Protein AF-A0A1W1UIV8-F1 (afdb_monomer_lite)

Structure (mmCIF, N/CA/C/O backbone):
data_AF-A0A1W1UIV8-F1
#
_entry.id   AF-A0A1W1UIV8-F1
#
loop_
_atom_site.group_PDB
_atom_site.id
_atom_site.type_symbol
_atom_site.label_atom_id
_atom_site.label_alt_id
_atom_site.label_comp_id
_atom_site.label_asym_id
_atom_site.label_entity_id
_atom_site.label_seq_id
_atom_site.pdbx_PDB_ins_code
_atom_site.Cartn_x
_atom_site.Cartn_y
_atom_site.Cartn_z
_atom_site.occupancy
_atom_site.B_iso_or_equiv
_atom_site.auth_seq_id
_atom_site.auth_comp_id
_atom_site.auth_asym_id
_atom_site.auth_atom_id
_atom_site.pdbx_PDB_model_num
ATOM 1 N N . MET A 1 1 ? -50.395 -14.904 32.398 1.00 48.19 1 MET A N 1
ATOM 2 C CA . MET A 1 1 ? -49.246 -13.993 32.162 1.00 48.19 1 MET A CA 1
ATOM 3 C C . MET A 1 1 ? -47.942 -14.671 31.704 1.00 48.19 1 MET A C 1
ATOM 5 O O . MET A 1 1 ? -47.093 -13.973 31.179 1.00 48.19 1 MET A O 1
ATOM 9 N N . LYS A 1 2 ? -47.758 -16.003 31.807 1.00 49.81 2 LYS A N 1
ATOM 10 C CA . LYS A 1 2 ? -46.493 -16.682 31.416 1.00 49.81 2 LYS A CA 1
ATOM 11 C C . LYS A 1 2 ? -46.283 -16.931 29.904 1.00 49.81 2 LYS A C 1
ATOM 13 O O . LYS A 1 2 ? -45.174 -17.253 29.499 1.00 49.81 2 LYS A O 1
ATOM 18 N N . LYS A 1 3 ? -47.333 -16.841 29.072 1.00 48.19 3 LYS A N 1
ATOM 19 C CA . LYS A 1 3 ? -47.248 -17.124 27.619 1.00 48.19 3 LYS A CA 1
ATOM 20 C C . LYS A 1 3 ? -46.755 -15.925 26.795 1.00 48.19 3 LYS A C 1
ATOM 22 O O . LYS A 1 3 ? -46.035 -16.125 25.827 1.00 48.19 3 LYS A O 1
ATOM 27 N N . ILE A 1 4 ? -47.077 -14.705 27.228 1.00 54.09 4 ILE A N 1
ATOM 28 C CA . ILE A 1 4 ? -46.703 -13.461 26.533 1.00 54.09 4 ILE A CA 1
ATOM 29 C C . ILE A 1 4 ? -45.207 -13.160 26.734 1.00 54.09 4 ILE A C 1
ATOM 31 O O . ILE A 1 4 ? -44.522 -12.785 25.789 1.00 54.09 4 ILE A O 1
ATOM 35 N N . SER A 1 5 ? -44.656 -13.433 27.925 1.00 53.38 5 SER A N 1
ATOM 36 C CA . SER A 1 5 ? -43.226 -13.228 28.203 1.00 53.38 5 SER A CA 1
ATOM 37 C C . SER A 1 5 ? -42.309 -14.136 27.376 1.00 53.38 5 SER A C 1
ATOM 39 O O . SER A 1 5 ? -41.244 -13.699 26.950 1.00 53.38 5 SER A O 1
ATOM 41 N N . LYS A 1 6 ? -42.727 -15.378 27.089 1.00 49.56 6 LYS A N 1
ATOM 42 C CA . LYS A 1 6 ? -41.962 -16.293 26.226 1.00 49.56 6 LYS A CA 1
ATOM 43 C C . LYS A 1 6 ? -41.949 -15.853 24.760 1.00 49.56 6 LYS A C 1
ATOM 45 O O . LYS A 1 6 ? -40.935 -16.037 24.101 1.00 49.56 6 LYS A O 1
ATOM 50 N N . GLN A 1 7 ? -43.032 -15.258 24.254 1.00 52.28 7 GLN A N 1
ATOM 51 C CA . GLN A 1 7 ? -43.089 -14.786 22.865 1.00 52.28 7 GLN A CA 1
ATOM 52 C 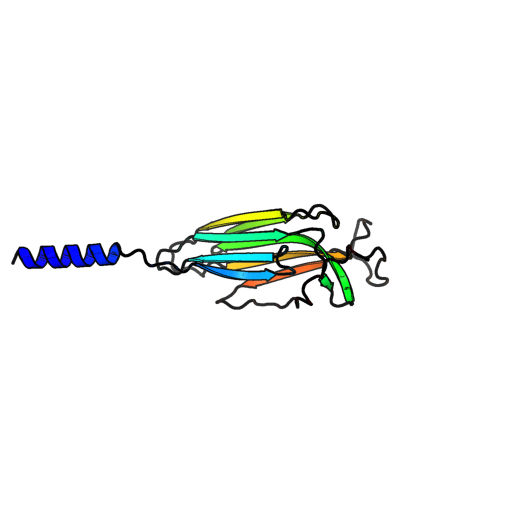C . GLN A 1 7 ? -42.226 -13.541 22.635 1.00 52.28 7 GLN A C 1
ATOM 54 O O . GLN A 1 7 ? -41.529 -13.481 21.628 1.00 52.28 7 GLN A O 1
ATOM 59 N N . ILE A 1 8 ? -42.191 -12.605 23.592 1.00 55.56 8 ILE A N 1
ATOM 60 C CA . ILE A 1 8 ? -41.314 -11.424 23.520 1.00 55.56 8 ILE A CA 1
ATOM 61 C C . ILE A 1 8 ? -39.837 -11.846 23.524 1.00 55.56 8 ILE A C 1
ATOM 63 O O . ILE A 1 8 ? -39.050 -11.342 22.729 1.00 55.56 8 ILE A O 1
ATOM 67 N N . PHE A 1 9 ? -39.466 -12.823 24.358 1.00 53.81 9 PHE A N 1
ATOM 68 C CA . PHE A 1 9 ? -38.084 -13.306 24.437 1.00 53.8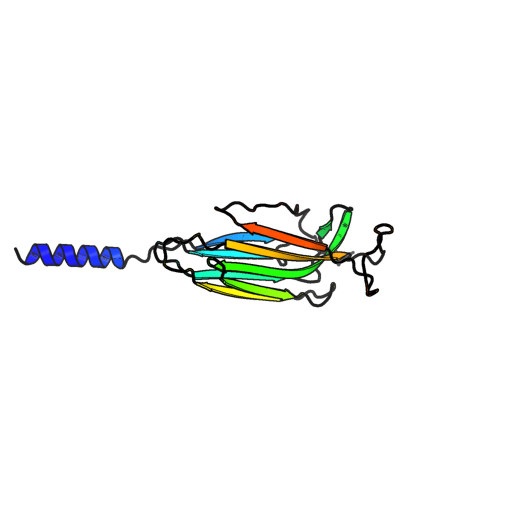1 9 PHE A CA 1
ATOM 69 C C . PHE A 1 9 ? -37.618 -13.989 23.141 1.00 53.81 9 PHE A C 1
ATOM 71 O O . PHE A 1 9 ? -36.485 -13.794 22.712 1.00 53.81 9 PHE A O 1
ATOM 78 N N . VAL A 1 10 ? -38.503 -14.748 22.482 1.00 54.53 10 VAL A N 1
ATOM 79 C CA . VAL A 1 10 ? -38.209 -15.381 21.184 1.00 54.53 10 VAL A CA 1
ATOM 80 C C . VAL A 1 10 ? -38.123 -14.338 20.066 1.00 54.53 10 VAL A C 1
ATOM 82 O O . VAL A 1 10 ? -37.244 -14.446 19.220 1.00 54.53 10 VAL A O 1
ATOM 85 N N . MET A 1 11 ? -38.962 -13.295 20.081 1.00 52.09 11 MET A N 1
ATOM 86 C CA . MET A 1 11 ? -38.896 -12.207 19.094 1.00 52.09 11 MET A CA 1
ATOM 87 C C . MET A 1 11 ? -37.578 -11.428 19.180 1.00 52.09 11 MET A C 1
ATOM 89 O O . MET A 1 11 ? -36.959 -11.188 18.148 1.00 52.09 11 MET A O 1
ATOM 93 N N . VAL A 1 12 ? -37.113 -11.112 20.396 1.00 54.50 12 VAL A N 1
ATOM 94 C CA . VAL A 1 12 ? -35.819 -10.442 20.620 1.00 54.50 12 VAL A CA 1
ATOM 95 C C . VAL A 1 12 ? -34.654 -11.325 20.161 1.00 54.50 12 VAL A C 1
ATOM 97 O O . VAL A 1 12 ? -33.741 -10.836 19.498 1.00 54.50 12 VAL A O 1
ATOM 100 N N . LEU A 1 13 ? -34.699 -12.635 20.434 1.00 49.97 13 LEU A N 1
ATOM 101 C CA . LEU A 1 13 ? -33.659 -13.566 19.980 1.00 49.97 13 LEU A CA 1
ATOM 102 C C . LEU A 1 13 ? -33.604 -13.685 18.450 1.00 49.97 13 LEU A C 1
ATOM 104 O O . LEU A 1 13 ? -32.518 -13.731 17.883 1.00 49.97 13 LEU A O 1
ATOM 108 N N . VAL A 1 14 ? -34.761 -13.705 17.777 1.00 50.19 14 VAL A N 1
ATOM 109 C CA . VAL A 1 14 ? -34.836 -13.799 16.309 1.00 50.19 14 VAL A CA 1
ATOM 110 C C . VAL A 1 14 ? -34.349 -12.509 15.642 1.00 50.19 14 VAL A C 1
ATOM 112 O O . VAL A 1 14 ? -33.695 -12.587 14.607 1.00 50.19 14 VAL A O 1
ATOM 115 N N . THR A 1 15 ? -34.552 -11.336 16.251 1.00 49.84 15 THR A N 1
ATOM 116 C CA . THR A 1 15 ? -33.951 -10.082 15.758 1.00 49.84 15 THR A CA 1
ATOM 117 C C . THR A 1 15 ? -32.436 -10.000 15.958 1.00 49.84 15 THR A C 1
ATOM 119 O O . THR A 1 15 ? -31.774 -9.343 15.166 1.00 49.84 15 THR A O 1
ATOM 122 N N . ILE A 1 16 ? -31.870 -10.686 16.961 1.00 51.75 16 ILE A N 1
ATOM 123 C CA . ILE A 1 16 ? -30.407 -10.787 17.151 1.00 51.75 16 ILE A CA 1
ATOM 124 C C . ILE A 1 16 ? -29.784 -11.785 16.152 1.00 51.75 16 ILE A C 1
ATOM 126 O O . ILE A 1 16 ? -28.600 -11.699 15.844 1.00 51.75 16 ILE A O 1
ATOM 130 N N . LEU A 1 17 ? -30.581 -12.730 15.640 1.00 45.75 17 LEU A N 1
ATOM 131 C CA . LEU A 1 17 ? -30.141 -13.823 14.765 1.00 45.75 17 LEU A CA 1
ATOM 132 C C . LEU A 1 17 ? -30.345 -13.572 13.270 1.00 45.75 17 LEU A C 1
ATOM 134 O O . LEU A 1 17 ? -29.934 -14.415 12.476 1.00 45.75 17 LEU A O 1
ATOM 138 N N . LEU A 1 18 ? -30.957 -12.456 12.864 1.00 45.88 18 LEU A N 1
ATOM 139 C CA . LEU A 1 18 ? -30.868 -12.040 11.469 1.00 45.88 18 LEU A CA 1
ATOM 140 C C . LEU A 1 18 ? -29.407 -11.656 11.231 1.00 45.88 18 LEU A C 1
ATOM 142 O O . LEU A 1 18 ? -28.963 -10.678 11.835 1.00 45.88 18 LEU A O 1
ATOM 146 N N . PRO A 1 19 ? -28.641 -12.392 10.402 1.00 44.00 19 PRO A N 1
ATOM 147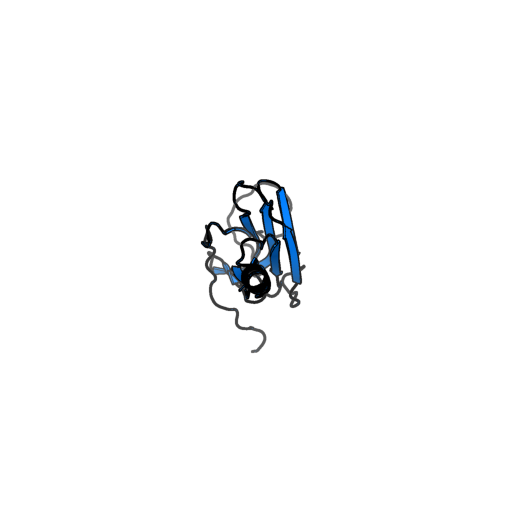 C CA . PRO A 1 19 ? -27.360 -11.883 9.964 1.00 44.00 19 PRO A CA 1
ATOM 148 C C . PRO A 1 19 ? -27.689 -10.579 9.249 1.00 44.00 19 PRO A C 1
ATOM 150 O O . PRO A 1 19 ? -28.298 -10.583 8.178 1.00 44.00 19 PRO A O 1
ATOM 153 N N . THR A 1 20 ? -27.366 -9.449 9.878 1.00 47.69 20 THR A N 1
ATOM 154 C CA . THR A 1 20 ? -27.215 -8.200 9.152 1.00 47.69 20 THR A CA 1
ATOM 155 C C . THR A 1 20 ? -26.273 -8.562 8.023 1.00 47.69 20 THR A C 1
ATOM 157 O O . THR A 1 20 ? -25.136 -8.959 8.281 1.00 47.69 20 THR A O 1
ATOM 160 N N . LEU A 1 21 ? -26.784 -8.575 6.794 1.00 44.03 21 LEU A N 1
ATOM 161 C CA . LEU A 1 21 ? -25.961 -8.687 5.606 1.00 44.03 21 LEU A CA 1
ATOM 162 C C . LEU A 1 21 ? -25.047 -7.464 5.668 1.00 44.03 21 LEU A C 1
ATOM 164 O O . LEU A 1 21 ? -25.441 -6.379 5.251 1.00 44.03 21 LEU A O 1
ATOM 168 N N . SER A 1 22 ? -23.894 -7.607 6.325 1.00 46.50 22 SER A N 1
ATOM 169 C CA . SER A 1 22 ? -22.867 -6.584 6.362 1.00 46.50 22 SER A CA 1
ATOM 170 C C . SER A 1 22 ? -22.371 -6.500 4.936 1.00 46.50 22 SER A C 1
ATOM 172 O O . SER A 1 22 ? -21.608 -7.346 4.473 1.00 46.50 22 SER A O 1
ATOM 174 N N . TYR A 1 23 ? -22.884 -5.513 4.213 1.00 48.00 23 TYR A N 1
ATOM 175 C CA . TYR A 1 23 ? -22.232 -5.045 3.014 1.00 48.00 23 TYR A CA 1
ATOM 176 C C . TYR A 1 23 ? -20.894 -4.491 3.489 1.00 48.00 23 TYR A C 1
ATOM 178 O O . TYR A 1 23 ? -20.831 -3.459 4.147 1.00 48.00 23 TYR A O 1
ATOM 186 N N . ALA A 1 24 ? -19.830 -5.258 3.279 1.00 55.94 24 ALA A N 1
ATOM 187 C CA . ALA A 1 24 ? -18.492 -4.764 3.510 1.00 55.94 24 ALA A CA 1
ATOM 188 C C . ALA A 1 24 ? -18.186 -3.765 2.393 1.00 55.94 24 ALA A C 1
ATOM 190 O O . ALA A 1 24 ? -18.182 -4.118 1.209 1.00 55.94 24 ALA A O 1
ATOM 191 N N . ALA A 1 25 ? -18.018 -2.497 2.754 1.00 66.75 25 ALA A N 1
ATOM 192 C CA . ALA A 1 25 ? -17.703 -1.458 1.793 1.00 66.75 25 ALA A CA 1
ATOM 193 C C . ALA A 1 25 ? -16.206 -1.545 1.469 1.00 66.75 25 ALA A C 1
ATOM 195 O O . ALA A 1 25 ? -15.355 -1.038 2.202 1.00 66.75 25 ALA A O 1
ATOM 196 N N . VAL A 1 26 ? -15.866 -2.215 0.364 1.00 73.94 26 VAL A N 1
ATOM 197 C CA . VAL A 1 26 ? -14.501 -2.181 -0.172 1.00 73.94 26 VAL A CA 1
ATOM 198 C C . VAL A 1 26 ? -14.250 -0.790 -0.744 1.00 73.94 26 VAL A C 1
ATOM 200 O O . VAL A 1 26 ? -14.853 -0.386 -1.736 1.00 73.94 26 VAL A O 1
ATOM 203 N N . THR A 1 27 ? -13.327 -0.062 -0.129 1.00 82.88 27 THR A N 1
ATOM 204 C CA . THR A 1 27 ? -12.889 1.262 -0.566 1.00 82.88 27 THR A CA 1
ATOM 205 C C . THR A 1 27 ? -11.496 1.151 -1.174 1.00 82.88 27 THR A C 1
ATOM 207 O O . THR A 1 27 ? -10.530 0.777 -0.504 1.00 82.88 27 THR A O 1
ATOM 210 N N . THR A 1 28 ? -11.367 1.485 -2.459 1.00 84.25 28 THR A N 1
ATOM 211 C CA . THR A 1 28 ? -10.045 1.630 -3.087 1.00 84.25 28 THR A CA 1
ATOM 212 C C . THR A 1 28 ? -9.440 2.944 -2.614 1.00 84.25 28 THR A C 1
ATOM 214 O O . THR A 1 28 ? -9.980 4.004 -2.908 1.00 84.25 28 THR A O 1
ATOM 217 N N . LEU A 1 29 ? -8.338 2.870 -1.867 1.00 81.38 29 LEU A N 1
ATOM 218 C CA . LEU A 1 29 ? -7.649 4.049 -1.342 1.00 81.38 29 LEU A CA 1
ATOM 219 C C . LEU A 1 29 ? -6.849 4.750 -2.437 1.00 81.38 29 LEU A C 1
ATOM 221 O O . LEU A 1 29 ? -6.770 5.972 -2.480 1.00 81.38 29 LEU A O 1
ATOM 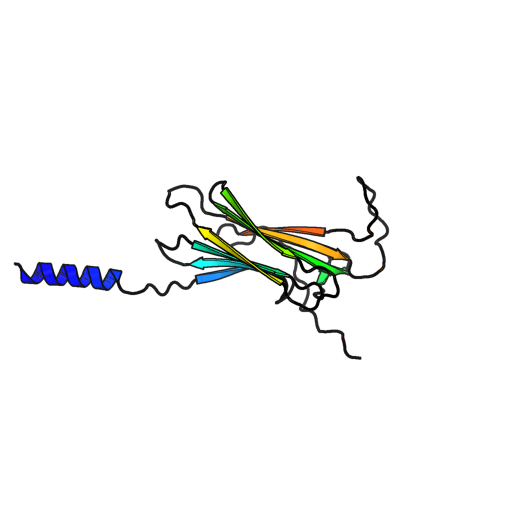225 N N . TRP A 1 30 ? -6.245 3.951 -3.314 1.00 84.69 30 TRP A N 1
ATOM 226 C CA . TRP A 1 30 ? -5.463 4.411 -4.448 1.00 84.69 30 TRP A CA 1
ATOM 227 C C . TRP A 1 30 ? -5.290 3.275 -5.452 1.00 84.69 30 TRP A C 1
ATOM 229 O O . TRP A 1 30 ? -5.209 2.107 -5.076 1.00 84.69 30 TRP A O 1
ATOM 239 N N . SER A 1 31 ? -5.203 3.602 -6.734 1.00 87.62 31 SER A N 1
ATOM 240 C CA . SER A 1 31 ? -4.939 2.639 -7.799 1.00 87.62 31 SER A CA 1
ATOM 241 C C . SER A 1 31 ? -4.129 3.330 -8.880 1.00 87.62 31 SER A C 1
ATOM 243 O O . SER A 1 31 ? -4.466 4.436 -9.267 1.00 87.62 31 SER A O 1
ATOM 245 N N . ALA A 1 32 ? -3.063 2.700 -9.357 1.00 82.62 32 ALA A N 1
ATOM 246 C CA . ALA A 1 32 ? -2.414 3.085 -10.608 1.00 82.62 32 ALA A CA 1
ATOM 247 C C . ALA A 1 32 ? -2.976 2.284 -11.785 1.00 82.62 32 ALA A C 1
ATOM 249 O O . ALA A 1 32 ? -3.142 2.801 -12.885 1.00 82.62 32 ALA A O 1
ATOM 250 N N . THR A 1 33 ? -3.264 1.008 -11.538 1.00 85.06 33 THR A N 1
ATOM 251 C CA . THR A 1 33 ? -3.847 0.055 -12.484 1.00 85.06 33 THR A CA 1
ATOM 252 C C . THR A 1 33 ? -4.768 -0.900 -11.713 1.00 85.06 33 THR A C 1
ATOM 254 O O . THR A 1 33 ? -4.857 -0.858 -10.482 1.00 85.06 33 THR A O 1
ATOM 257 N N . ASN A 1 34 ? -5.417 -1.827 -12.415 1.00 88.12 34 ASN A N 1
ATOM 258 C CA . ASN A 1 34 ? -6.172 -2.913 -11.785 1.00 88.12 34 ASN A CA 1
ATOM 259 C C . ASN A 1 34 ? -5.295 -3.910 -10.995 1.00 88.12 34 ASN A C 1
ATOM 261 O O . ASN A 1 34 ? -5.821 -4.629 -10.151 1.00 88.12 34 ASN A O 1
ATOM 265 N N . THR A 1 35 ? -3.983 -3.968 -11.249 1.00 89.94 35 THR A N 1
ATOM 266 C CA . THR A 1 35 ? -3.031 -4.873 -10.574 1.00 89.94 35 THR A CA 1
ATOM 267 C C . THR A 1 35 ? -2.093 -4.166 -9.598 1.00 89.94 35 THR A C 1
ATOM 269 O O . THR A 1 35 ? -1.473 -4.818 -8.756 1.00 89.94 35 THR A O 1
ATOM 272 N N . THR A 1 36 ? -2.019 -2.838 -9.653 1.00 90.12 36 THR A N 1
ATOM 273 C CA . THR A 1 36 ? -1.258 -2.004 -8.722 1.00 90.12 36 THR A CA 1
ATOM 274 C C . THR A 1 36 ? -2.200 -1.034 -8.027 1.00 90.12 36 THR A C 1
ATOM 276 O O . THR A 1 36 ? -2.609 -0.021 -8.596 1.00 90.12 36 THR A O 1
ATOM 279 N N . TYR A 1 37 ? -2.563 -1.364 -6.790 1.00 90.81 37 TYR A N 1
ATOM 280 C CA . TYR A 1 37 ? -3.559 -0.641 -6.009 1.00 90.81 37 TYR A CA 1
ATOM 281 C C . TYR A 1 37 ? -3.390 -0.889 -4.511 1.00 90.81 37 TYR A C 1
ATOM 283 O O . TYR A 1 37 ? -2.697 -1.812 -4.076 1.00 90.81 37 TYR A O 1
ATOM 291 N N . VAL A 1 38 ? -4.062 -0.060 -3.723 1.00 89.06 38 VAL A N 1
ATOM 292 C CA . VAL A 1 38 ? -4.229 -0.224 -2.285 1.00 89.06 38 VAL A CA 1
ATOM 293 C C . VAL A 1 38 ? -5.709 -0.079 -1.953 1.00 89.06 38 VAL A C 1
ATOM 295 O O . VAL A 1 38 ? -6.346 0.898 -2.349 1.00 89.06 38 VAL A O 1
ATOM 298 N N . SER A 1 39 ? -6.267 -1.042 -1.225 1.00 91.56 39 SER A N 1
ATOM 299 C CA . SER A 1 39 ? -7.672 -1.023 -0.816 1.00 91.56 39 SER A CA 1
ATOM 300 C C . SER A 1 39 ? -7.845 -1.379 0.653 1.00 91.56 39 SER A C 1
ATOM 302 O O . SER A 1 39 ? -7.040 -2.094 1.249 1.00 91.56 39 SER A O 1
ATOM 304 N N . SER A 1 40 ? -8.932 -0.873 1.216 1.00 89.25 40 SER A N 1
ATOM 305 C CA . SER A 1 40 ? -9.369 -1.085 2.586 1.00 89.25 40 SER A CA 1
ATOM 306 C C . SER A 1 40 ? -10.807 -1.579 2.552 1.00 89.25 40 SER A C 1
ATOM 308 O O . SER A 1 40 ? -11.629 -1.039 1.821 1.00 89.25 40 SER A O 1
ATOM 310 N N . GLU A 1 41 ? -11.122 -2.580 3.353 1.00 88.00 41 GLU A N 1
ATOM 311 C CA . GLU A 1 41 ? -12.468 -3.095 3.543 1.00 88.00 41 GLU A CA 1
ATOM 312 C C . GLU A 1 41 ? -12.789 -3.067 5.032 1.00 88.00 41 GLU A C 1
ATOM 314 O O . GLU A 1 41 ? -12.001 -3.510 5.875 1.00 88.00 41 GLU A O 1
ATOM 319 N N . HIS A 1 42 ? -13.962 -2.533 5.343 1.00 84.19 42 HIS A N 1
ATOM 320 C CA . HIS A 1 42 ? -14.520 -2.520 6.682 1.00 84.19 42 HIS A CA 1
ATOM 321 C C . HIS A 1 42 ? -16.009 -2.851 6.588 1.00 84.19 42 HIS A C 1
ATOM 323 O O . HIS A 1 42 ? -16.688 -2.460 5.636 1.00 84.19 42 HIS A O 1
ATOM 329 N N . GLY A 1 43 ? -16.488 -3.662 7.529 1.00 72.12 43 GLY A N 1
ATOM 330 C CA . GLY A 1 43 ? -17.883 -4.076 7.565 1.00 72.12 43 GLY A CA 1
ATOM 331 C C . GLY A 1 43 ? -18.784 -2.969 8.100 1.00 72.12 43 GLY A C 1
ATOM 332 O O . GLY A 1 43 ? -18.447 -2.312 9.080 1.00 72.12 43 GLY A O 1
ATOM 333 N N . ASP A 1 44 ? -19.981 -2.837 7.532 1.00 61.06 44 ASP A N 1
ATOM 334 C CA . ASP A 1 44 ? -21.019 -2.007 8.131 1.00 61.06 44 ASP A CA 1
ATOM 335 C C . ASP A 1 44 ? -21.711 -2.792 9.257 1.00 61.06 44 ASP A C 1
ATOM 337 O O . ASP A 1 44 ? -22.403 -3.792 9.027 1.00 61.06 44 ASP A O 1
ATOM 341 N N . GLY A 1 45 ? -21.487 -2.375 10.506 1.00 62.00 45 GLY A N 1
ATOM 342 C CA . GLY A 1 45 ? -22.127 -2.972 11.677 1.00 62.00 45 GLY A CA 1
ATOM 343 C C . GLY A 1 45 ? -21.589 -2.443 13.004 1.00 62.00 45 GLY A C 1
ATOM 344 O O . GLY A 1 45 ? -20.411 -2.130 13.131 1.00 62.00 45 GLY A O 1
ATOM 345 N N . TYR A 1 46 ? -22.445 -2.401 14.031 1.00 61.03 46 TYR A N 1
ATOM 346 C CA . TYR A 1 46 ? -22.054 -1.969 15.384 1.00 61.03 46 TYR A CA 1
ATOM 347 C C . TYR A 1 46 ? -20.919 -2.823 15.984 1.00 61.03 46 TYR A C 1
ATOM 349 O O . TYR A 1 46 ? -20.157 -2.348 16.817 1.00 61.03 46 TYR A O 1
ATOM 357 N N . PHE A 1 47 ? -20.800 -4.077 15.538 1.00 69.31 47 PHE A N 1
ATOM 358 C CA . PHE A 1 47 ? -19.775 -5.028 15.972 1.00 69.31 47 PHE A CA 1
ATOM 359 C C . PHE A 1 47 ? -18.684 -5.277 14.922 1.00 69.31 47 PHE A C 1
ATOM 361 O O . PHE A 1 47 ? -17.875 -6.187 15.090 1.00 69.31 47 PHE A O 1
ATOM 368 N N . ALA A 1 48 ? -18.670 -4.516 13.824 1.00 75.31 48 ALA A N 1
ATOM 369 C CA . ALA A 1 48 ? -17.633 -4.631 12.811 1.00 75.31 48 ALA A CA 1
ATOM 370 C C . ALA A 1 48 ? -16.361 -3.939 13.315 1.00 75.31 48 ALA A C 1
ATOM 372 O O . ALA A 1 48 ? -16.140 -2.752 13.101 1.00 75.31 48 ALA A O 1
ATOM 373 N N . ASP A 1 49 ? -15.529 -4.689 14.028 1.00 86.75 49 ASP A N 1
ATOM 374 C CA . ASP A 1 49 ? -14.271 -4.200 14.594 1.00 86.75 49 ASP A CA 1
ATOM 375 C C . ASP A 1 49 ? -13.056 -4.553 13.738 1.00 86.75 49 ASP A C 1
ATOM 377 O O . ASP A 1 49 ? -11.938 -4.199 14.082 1.00 86.75 49 ASP A O 1
ATOM 381 N N . THR A 1 50 ? -13.242 -5.287 12.646 1.00 89.62 50 THR A N 1
ATOM 382 C CA . THR A 1 50 ? -12.136 -5.838 11.871 1.00 89.62 50 THR A CA 1
ATOM 383 C C . THR A 1 50 ? -12.022 -5.124 10.530 1.00 89.62 50 THR A C 1
ATOM 385 O O . THR A 1 50 ? -12.982 -5.051 9.765 1.00 89.62 50 THR A O 1
ATOM 388 N N . TYR A 1 51 ? -10.822 -4.624 10.250 1.00 89.88 51 TYR A N 1
ATOM 389 C CA . TYR A 1 51 ? -10.426 -4.006 8.993 1.00 89.88 51 TYR A CA 1
ATOM 390 C C . TYR A 1 51 ? -9.550 -4.971 8.198 1.00 89.88 51 TYR A C 1
ATOM 392 O O . TYR A 1 51 ? -8.633 -5.596 8.745 1.00 89.88 51 TYR A O 1
ATOM 400 N N . TYR A 1 52 ? -9.797 -5.047 6.895 1.00 92.75 52 TYR A N 1
ATOM 401 C CA . TYR A 1 52 ? -9.015 -5.837 5.952 1.00 92.75 52 TYR A CA 1
ATOM 402 C C . TYR A 1 52 ? -8.340 -4.900 4.962 1.00 92.75 52 TYR A C 1
ATOM 404 O O . TYR A 1 52 ? -8.977 -4.073 4.322 1.00 92.75 52 TYR A O 1
ATOM 412 N N . GLY A 1 53 ? -7.020 -4.972 4.867 1.00 93.62 53 GLY A N 1
ATOM 413 C CA . GLY A 1 53 ? -6.233 -4.160 3.948 1.00 93.62 53 GLY A CA 1
ATOM 414 C C . GLY A 1 53 ? -5.566 -5.010 2.885 1.00 93.62 53 GLY A C 1
ATOM 415 O O . GLY A 1 53 ? -5.099 -6.109 3.183 1.00 93.62 53 GLY A O 1
ATOM 416 N N . VAL A 1 54 ? -5.470 -4.471 1.672 1.00 96.31 54 VAL A N 1
ATOM 417 C CA . VAL A 1 54 ? -4.753 -5.080 0.550 1.00 96.31 54 VAL A CA 1
ATOM 418 C C . VAL A 1 54 ? -3.776 -4.066 -0.025 1.00 96.31 54 VAL A C 1
ATOM 420 O O . VAL A 1 54 ? -4.169 -2.969 -0.413 1.00 96.31 54 VAL A O 1
ATOM 423 N N . ALA A 1 55 ? -2.508 -4.455 -0.116 1.00 96.62 55 ALA A N 1
ATOM 424 C CA . ALA A 1 55 ? -1.499 -3.789 -0.925 1.00 96.62 55 ALA A CA 1
ATOM 425 C C . ALA A 1 55 ? -1.154 -4.695 -2.110 1.00 96.62 55 ALA A C 1
ATOM 427 O O . ALA A 1 55 ? -0.779 -5.856 -1.924 1.00 96.62 55 ALA A O 1
ATOM 428 N N . SER A 1 56 ? -1.297 -4.177 -3.325 1.00 96.88 56 SER A N 1
ATOM 429 C CA . SER A 1 56 ? -1.018 -4.899 -4.562 1.00 96.88 56 SER A CA 1
ATOM 430 C C . SER A 1 56 ? -0.079 -4.105 -5.453 1.00 96.88 56 SER A C 1
ATOM 432 O O . SER A 1 56 ? -0.245 -2.894 -5.613 1.00 96.88 56 SER A O 1
ATOM 434 N N . VAL A 1 57 ? 0.893 -4.779 -6.059 1.00 95.00 57 VAL A N 1
ATOM 435 C CA . VAL A 1 57 ? 1.804 -4.172 -7.031 1.00 95.00 57 VAL A CA 1
ATOM 436 C C . VAL A 1 57 ? 2.206 -5.183 -8.099 1.00 95.00 57 VAL A C 1
ATOM 438 O O . VAL A 1 57 ? 2.440 -6.356 -7.802 1.00 95.00 57 VAL A O 1
ATOM 441 N N . ARG A 1 58 ? 2.331 -4.728 -9.344 1.00 91.12 58 ARG A N 1
ATOM 442 C CA . ARG A 1 58 ? 2.920 -5.492 -10.447 1.00 91.12 58 ARG A CA 1
ATOM 443 C C . ARG A 1 58 ? 3.987 -4.639 -11.123 1.00 91.12 58 ARG A C 1
ATOM 445 O O . ARG A 1 58 ? 3.717 -3.523 -11.549 1.00 91.12 58 ARG A O 1
ATOM 452 N N . GLY A 1 59 ? 5.205 -5.164 -11.222 1.00 84.69 59 GLY A N 1
ATOM 453 C CA . GLY A 1 59 ? 6.367 -4.405 -11.697 1.00 84.69 59 GLY A CA 1
ATOM 454 C C . GLY A 1 59 ? 6.263 -3.971 -13.153 1.00 84.69 59 GLY A C 1
ATOM 455 O O . GLY A 1 59 ? 6.666 -2.863 -13.491 1.00 84.69 59 GLY A O 1
ATOM 456 N N . ALA A 1 60 ? 5.662 -4.813 -13.993 1.00 85.44 60 ALA A N 1
ATOM 457 C CA . ALA A 1 60 ? 5.403 -4.546 -15.405 1.00 85.44 60 ALA A CA 1
ATOM 458 C C . ALA A 1 60 ? 4.338 -3.463 -15.656 1.00 85.44 60 ALA A C 1
ATOM 460 O O . ALA A 1 60 ? 4.193 -3.025 -16.796 1.00 85.44 60 ALA A O 1
ATOM 461 N N . ASP A 1 61 ? 3.622 -2.999 -14.625 1.00 86.31 61 ASP A N 1
ATOM 462 C CA . ASP A 1 61 ? 2.663 -1.910 -14.792 1.00 86.31 61 ASP A CA 1
ATOM 463 C C . ASP A 1 61 ? 3.365 -0.614 -15.187 1.00 86.31 61 ASP A C 1
ATOM 465 O O . ASP A 1 61 ? 4.461 -0.294 -14.710 1.00 86.31 61 ASP A O 1
ATOM 469 N N . ARG A 1 62 ? 2.714 0.128 -16.082 1.00 85.19 62 ARG A N 1
ATOM 470 C CA . ARG A 1 62 ? 3.179 1.414 -16.587 1.00 85.19 62 ARG A CA 1
ATOM 471 C C . ARG A 1 62 ? 2.089 2.448 -16.429 1.00 85.19 62 ARG A C 1
ATOM 473 O O . ARG A 1 62 ? 0.946 2.212 -16.809 1.00 85.19 62 ARG A O 1
ATOM 480 N N . THR A 1 63 ? 2.478 3.593 -15.897 1.00 84.50 63 THR A N 1
ATOM 481 C CA . THR A 1 63 ? 1.680 4.818 -15.894 1.00 84.50 63 THR A CA 1
ATOM 482 C C . THR A 1 63 ? 2.579 5.981 -16.290 1.00 84.50 63 THR A C 1
ATOM 484 O O . THR A 1 63 ? 3.803 5.840 -16.370 1.00 84.50 63 THR A O 1
ATOM 487 N N . VAL A 1 64 ? 1.974 7.129 -16.572 1.00 79.81 64 VAL A N 1
ATOM 488 C CA . VAL A 1 64 ? 2.695 8.342 -16.954 1.00 79.81 64 VAL A CA 1
ATOM 489 C C . VAL A 1 64 ? 2.712 9.304 -15.768 1.00 79.81 64 VAL A C 1
ATOM 491 O O . VAL A 1 64 ? 1.665 9.582 -15.181 1.00 79.81 64 VAL A O 1
ATOM 494 N N . ASN A 1 65 ? 3.894 9.794 -15.386 1.00 75.56 65 ASN A N 1
ATOM 495 C CA . ASN A 1 65 ? 4.021 10.796 -14.324 1.00 75.56 65 ASN A CA 1
ATOM 496 C C . ASN A 1 65 ? 3.697 12.221 -14.829 1.00 75.56 65 ASN A C 1
ATOM 498 O O . ASN A 1 65 ? 3.458 12.443 -16.014 1.00 75.56 65 ASN A O 1
ATOM 502 N N . TYR A 1 66 ? 3.734 13.215 -13.933 1.00 70.38 66 TYR A N 1
ATOM 503 C CA . TYR A 1 66 ? 3.475 14.624 -14.273 1.00 70.38 66 TYR A CA 1
ATOM 504 C C . TYR A 1 66 ? 4.437 15.214 -15.321 1.00 70.38 66 TYR A C 1
ATOM 506 O O . TYR A 1 66 ? 4.068 16.157 -16.015 1.00 70.38 66 TYR A O 1
ATOM 514 N N . ASP A 1 67 ? 5.629 14.633 -15.476 1.00 71.12 67 ASP A N 1
ATOM 515 C CA . ASP A 1 67 ? 6.639 15.033 -16.464 1.00 71.12 67 ASP A CA 1
ATOM 516 C C . ASP A 1 67 ? 6.508 14.265 -17.793 1.00 71.12 67 ASP A C 1
ATOM 518 O O . ASP A 1 67 ? 7.424 14.271 -18.619 1.00 71.12 67 ASP A O 1
ATOM 522 N N . ASN A 1 68 ? 5.385 13.573 -18.004 1.00 74.94 68 ASN A N 1
ATOM 523 C CA . ASN A 1 68 ? 5.110 12.757 -19.184 1.00 74.94 68 ASN A CA 1
ATOM 524 C C . ASN A 1 68 ? 6.130 11.617 -19.408 1.00 74.94 68 ASN A C 1
ATOM 526 O O . ASN A 1 68 ? 6.461 11.269 -20.543 1.00 74.94 68 ASN A O 1
ATOM 530 N N . ARG A 1 69 ? 6.660 11.051 -18.317 1.00 77.31 69 ARG A N 1
ATOM 531 C CA . ARG A 1 69 ? 7.612 9.930 -18.310 1.00 77.31 69 ARG A CA 1
ATOM 532 C C . ARG A 1 69 ? 6.919 8.645 -17.894 1.00 77.31 69 ARG A C 1
ATOM 534 O O . ARG A 1 69 ? 6.094 8.667 -16.977 1.00 77.31 69 ARG A O 1
ATOM 541 N N . ASN A 1 70 ? 7.308 7.521 -18.496 1.00 81.38 70 ASN A N 1
ATOM 542 C CA . ASN A 1 70 ? 6.808 6.232 -18.034 1.00 81.38 70 ASN A CA 1
ATOM 543 C C . ASN A 1 70 ? 7.416 5.923 -16.673 1.00 81.38 70 ASN A C 1
ATOM 545 O O . ASN A 1 70 ? 8.637 5.979 -16.496 1.00 81.38 70 ASN A O 1
ATOM 549 N N . ILE A 1 71 ? 6.564 5.543 -15.733 1.00 84.50 71 ILE A N 1
ATOM 550 C CA . ILE A 1 71 ? 6.963 5.058 -14.420 1.00 84.50 71 ILE A CA 1
ATOM 551 C C . ILE A 1 71 ? 6.479 3.629 -14.207 1.00 84.50 71 ILE A C 1
ATOM 553 O O . ILE A 1 71 ? 5.544 3.156 -14.852 1.00 84.50 71 ILE A O 1
ATOM 557 N N . TRP A 1 72 ? 7.145 2.943 -13.290 1.00 85.56 72 TRP A N 1
ATOM 558 C CA . TRP A 1 72 ? 6.765 1.634 -12.778 1.00 85.56 72 TRP A CA 1
ATOM 559 C C . TRP A 1 72 ? 6.750 1.676 -11.254 1.00 85.56 72 TRP A C 1
ATOM 561 O O . TRP A 1 72 ? 7.404 2.528 -10.649 1.00 85.56 72 TRP A O 1
ATOM 571 N N . TYR A 1 73 ? 6.020 0.760 -10.624 1.00 88.69 73 TYR A N 1
ATOM 572 C CA . TYR A 1 73 ? 5.854 0.749 -9.172 1.00 88.69 73 TYR A CA 1
ATOM 573 C C . TYR A 1 73 ? 6.734 -0.314 -8.526 1.00 88.69 73 TYR A C 1
ATOM 575 O O . TYR A 1 73 ? 6.684 -1.493 -8.882 1.00 88.69 73 TYR A O 1
ATOM 583 N N . ARG A 1 74 ? 7.533 0.117 -7.550 1.00 89.69 74 ARG A N 1
ATOM 584 C CA . ARG A 1 74 ? 8.449 -0.734 -6.779 1.00 89.69 74 ARG A CA 1
ATOM 585 C C . ARG A 1 74 ? 7.721 -1.429 -5.641 1.00 89.69 74 ARG A C 1
ATOM 587 O O . ARG A 1 74 ? 7.920 -2.617 -5.394 1.00 89.69 74 ARG A O 1
ATOM 594 N N . TRP A 1 75 ? 6.875 -0.679 -4.943 1.00 94.25 75 TRP A N 1
ATOM 595 C CA . TRP A 1 75 ? 6.067 -1.208 -3.860 1.00 94.25 75 TRP A CA 1
ATOM 596 C C . TRP A 1 75 ? 4.811 -0.378 -3.619 1.00 94.25 75 TRP A C 1
ATOM 598 O O . TRP A 1 75 ? 4.761 0.814 -3.925 1.00 94.25 75 TRP A O 1
ATOM 608 N N . THR A 1 76 ? 3.813 -1.023 -3.026 1.00 94.19 76 THR A N 1
ATOM 609 C CA . THR A 1 76 ? 2.624 -0.391 -2.447 1.00 94.19 76 THR A CA 1
ATOM 610 C C . THR A 1 76 ? 2.473 -0.847 -1.003 1.00 94.19 76 THR A C 1
ATOM 612 O O . THR A 1 76 ? 2.884 -1.950 -0.639 1.00 94.19 76 THR A O 1
ATOM 615 N N . GLU A 1 77 ? 1.923 0.012 -0.156 1.00 91.69 77 GLU A N 1
ATOM 616 C CA . GLU A 1 77 ? 1.774 -0.228 1.274 1.00 91.69 77 GLU A CA 1
ATOM 617 C C . GLU A 1 77 ? 0.429 0.288 1.763 1.00 91.69 77 GLU A C 1
ATOM 619 O O . GLU A 1 77 ? 0.005 1.386 1.406 1.00 91.69 77 GLU A O 1
ATOM 624 N N . ILE A 1 78 ? -0.194 -0.494 2.639 1.00 92.38 78 ILE A N 1
ATOM 625 C CA . ILE A 1 78 ? -1.309 -0.052 3.468 1.00 92.38 78 ILE A CA 1
ATOM 626 C C . ILE A 1 78 ? -0.868 -0.024 4.923 1.00 92.38 78 ILE A C 1
ATOM 628 O O . ILE A 1 78 ? -0.180 -0.932 5.394 1.00 92.38 78 ILE A O 1
ATOM 632 N N . THR A 1 79 ? -1.275 1.022 5.632 1.00 89.56 79 THR A N 1
ATOM 633 C CA . THR A 1 79 ? -1.070 1.168 7.071 1.00 89.56 79 THR A CA 1
ATOM 634 C C . THR A 1 79 ? -2.396 1.498 7.730 1.00 89.56 79 THR A C 1
ATOM 636 O O . THR A 1 79 ? -3.066 2.445 7.329 1.00 89.56 79 THR A O 1
ATOM 639 N N . TYR A 1 80 ? -2.746 0.757 8.772 1.00 89.56 80 TYR A N 1
ATOM 640 C CA . TYR A 1 80 ? -3.811 1.140 9.688 1.00 89.56 80 TYR A CA 1
ATOM 641 C C . TYR A 1 80 ? -3.213 1.785 10.931 1.00 89.56 80 TYR A C 1
ATOM 643 O O . TYR A 1 80 ? -2.237 1.279 11.483 1.00 89.56 80 TYR A O 1
ATOM 651 N N . ASP A 1 81 ? -3.806 2.892 11.363 1.00 86.81 81 ASP A N 1
ATOM 652 C CA . ASP A 1 81 ? -3.489 3.582 12.612 1.00 86.81 81 ASP A CA 1
ATOM 653 C C . ASP A 1 81 ? -4.692 3.451 13.558 1.00 86.81 81 ASP A C 1
ATOM 655 O O . ASP A 1 81 ? -5.703 4.145 13.404 1.00 86.81 81 ASP A O 1
ATOM 659 N N . VAL A 1 82 ? -4.593 2.516 14.510 1.00 89.31 82 VAL A N 1
ATOM 660 C CA . VAL A 1 82 ? -5.619 2.242 15.525 1.00 89.31 82 VAL A CA 1
ATOM 661 C C . VAL A 1 82 ? -5.302 3.058 16.772 1.00 89.31 82 VAL A C 1
ATOM 663 O O . VAL A 1 82 ? -4.760 2.571 17.772 1.00 89.31 82 VAL A O 1
ATOM 666 N N . GLN A 1 83 ? -5.645 4.343 16.708 1.00 87.69 83 GLN A N 1
ATOM 667 C CA . GLN A 1 83 ? -5.488 5.274 17.830 1.00 87.69 83 GLN A CA 1
ATOM 668 C C . GLN A 1 83 ? -4.032 5.363 18.326 1.00 87.69 83 GLN A C 1
ATOM 670 O O . GLN A 1 83 ? -3.779 5.331 19.530 1.00 87.69 83 GLN A O 1
ATOM 675 N N . GLY A 1 84 ? -3.076 5.435 17.399 1.00 83.12 84 GLY A N 1
ATOM 676 C CA . GLY A 1 84 ? -1.638 5.480 17.663 1.00 83.12 84 GLY A CA 1
ATOM 677 C C . GLY A 1 84 ? -0.916 4.152 17.431 1.00 83.12 84 GLY A C 1
ATOM 678 O O . GLY A 1 84 ? 0.292 4.163 17.194 1.00 83.12 84 GLY A O 1
ATOM 679 N N . ASP A 1 85 ? -1.635 3.024 17.427 1.00 88.31 85 ASP A N 1
ATOM 680 C CA . ASP A 1 85 ? -1.041 1.712 17.161 1.00 88.31 85 ASP A CA 1
ATOM 681 C C . ASP A 1 85 ? -1.048 1.429 15.660 1.00 88.31 85 ASP A C 1
ATOM 683 O O . ASP A 1 85 ? -2.090 1.152 15.058 1.00 88.31 85 ASP A O 1
ATOM 687 N N . ARG A 1 86 ? 0.133 1.514 15.043 1.00 89.06 86 ARG A N 1
ATOM 688 C CA . ARG A 1 86 ? 0.289 1.360 13.596 1.00 89.06 86 ARG A CA 1
ATOM 689 C C . ARG A 1 86 ? 0.633 -0.065 13.206 1.00 89.06 86 ARG A C 1
ATOM 691 O O . ARG A 1 86 ? 1.572 -0.652 13.734 1.00 89.06 86 ARG A O 1
ATOM 698 N N . SER A 1 87 ? -0.096 -0.586 12.229 1.00 91.88 87 SER A N 1
ATOM 699 C CA . SER A 1 87 ? 0.155 -1.888 11.611 1.00 91.88 87 SER A CA 1
ATOM 700 C C . SER A 1 87 ? 0.152 -1.734 10.096 1.00 91.88 87 SER A C 1
ATOM 702 O O . SER A 1 87 ? -0.777 -1.142 9.547 1.00 91.88 87 SER A O 1
ATOM 704 N N . SER A 1 88 ? 1.173 -2.249 9.411 1.00 91.88 88 SER A N 1
ATOM 705 C CA . SER A 1 88 ? 1.320 -2.087 7.963 1.00 91.88 88 SER A CA 1
ATOM 706 C C . SER A 1 88 ? 1.690 -3.380 7.248 1.00 91.88 88 SER A C 1
ATOM 708 O O . SER A 1 88 ? 2.229 -4.320 7.835 1.00 91.88 88 SER A O 1
ATOM 710 N N . THR A 1 89 ? 1.375 -3.433 5.956 1.00 97.31 89 THR A N 1
ATOM 711 C CA . THR A 1 89 ? 1.853 -4.477 5.050 1.00 97.31 89 THR A CA 1
ATOM 712 C C . THR A 1 89 ? 2.217 -3.865 3.711 1.00 97.31 89 THR A C 1
ATOM 714 O O . THR A 1 89 ? 1.568 -2.923 3.248 1.00 97.31 89 THR A O 1
ATOM 717 N N . ARG A 1 90 ? 3.265 -4.403 3.088 1.00 96.50 90 ARG A N 1
ATOM 718 C CA . ARG A 1 90 ? 3.854 -3.858 1.868 1.00 96.50 90 ARG A CA 1
ATOM 719 C C . ARG A 1 90 ? 4.094 -4.956 0.844 1.00 96.50 90 ARG A C 1
ATOM 721 O O . ARG A 1 90 ? 4.730 -5.967 1.149 1.00 96.50 90 ARG A O 1
ATOM 728 N N . ALA A 1 91 ? 3.607 -4.740 -0.371 1.00 97.25 91 ALA A N 1
ATOM 729 C CA . ALA A 1 91 ? 3.870 -5.591 -1.522 1.00 97.25 91 ALA A CA 1
ATOM 730 C C . ALA A 1 91 ? 5.010 -4.990 -2.348 1.00 97.25 91 ALA A C 1
ATOM 732 O O . ALA A 1 91 ? 4.992 -3.798 -2.637 1.00 97.25 91 ALA A O 1
ATOM 733 N N . TYR A 1 92 ? 5.988 -5.813 -2.727 1.00 95.88 92 TYR A N 1
ATOM 734 C CA . TYR A 1 92 ? 7.129 -5.420 -3.556 1.00 95.88 92 TYR A CA 1
ATOM 735 C C . TYR A 1 92 ? 7.037 -6.113 -4.909 1.00 95.88 92 TYR A C 1
ATOM 737 O O . TYR A 1 92 ? 6.834 -7.324 -4.954 1.00 95.88 92 TYR A O 1
ATOM 745 N N . SER A 1 93 ? 7.228 -5.371 -5.996 1.00 90.94 93 SER A N 1
ATOM 746 C CA . SER A 1 93 ? 7.213 -5.930 -7.351 1.00 90.94 93 SER A CA 1
ATOM 747 C C . SER A 1 93 ? 8.511 -6.650 -7.718 1.00 90.94 93 SER A C 1
ATOM 749 O O . SER A 1 93 ? 8.518 -7.474 -8.630 1.00 90.94 93 SER A O 1
ATOM 751 N N . GLY A 1 94 ? 9.602 -6.369 -7.002 1.00 89.38 94 GLY A N 1
ATOM 752 C CA . GLY A 1 94 ? 10.941 -6.862 -7.320 1.00 89.38 94 GLY A CA 1
ATOM 753 C C . GLY A 1 94 ? 11.609 -5.972 -8.363 1.00 89.38 94 GLY A C 1
ATOM 754 O O . GLY A 1 94 ? 12.386 -5.092 -8.004 1.00 89.38 94 GLY A O 1
ATOM 755 N N . ASP A 1 95 ? 11.277 -6.175 -9.634 1.00 84.31 95 ASP A N 1
ATOM 756 C CA . ASP A 1 95 ? 11.839 -5.425 -10.757 1.00 84.31 95 ASP A CA 1
ATOM 757 C C . ASP A 1 95 ? 10.754 -4.881 -11.697 1.00 84.31 95 ASP A C 1
ATOM 759 O O . ASP A 1 95 ? 9.583 -5.262 -11.629 1.00 84.31 95 ASP A O 1
ATOM 763 N N . LYS A 1 96 ? 11.154 -3.979 -12.599 1.00 82.56 96 LYS A N 1
ATOM 764 C CA . LYS A 1 96 ? 10.239 -3.305 -13.528 1.00 82.56 96 LYS A CA 1
ATOM 765 C C . LYS A 1 96 ? 9.668 -4.199 -14.618 1.00 82.56 96 LYS A C 1
ATOM 767 O O . LYS A 1 96 ? 8.727 -3.791 -15.288 1.00 82.56 96 LYS A O 1
ATOM 772 N N . TYR A 1 97 ? 10.229 -5.374 -14.853 1.00 83.38 97 TYR A N 1
ATOM 773 C CA . TYR A 1 97 ? 9.785 -6.304 -15.890 1.00 83.38 97 TYR A CA 1
ATOM 774 C C . TYR A 1 97 ? 8.925 -7.437 -15.322 1.00 83.38 97 TYR A C 1
ATOM 776 O O . TYR A 1 97 ? 8.354 -8.208 -16.090 1.00 83.38 97 TYR A O 1
ATOM 784 N N . ASN A 1 98 ? 8.788 -7.528 -13.996 1.00 79.94 98 ASN A N 1
ATOM 785 C CA . ASN A 1 98 ? 8.023 -8.579 -13.352 1.00 79.94 98 ASN A CA 1
ATOM 786 C C . ASN A 1 98 ? 6.524 -8.467 -13.674 1.00 79.94 98 ASN A C 1
ATOM 788 O O . ASN A 1 98 ? 5.819 -7.563 -13.214 1.00 79.94 98 ASN A O 1
ATOM 792 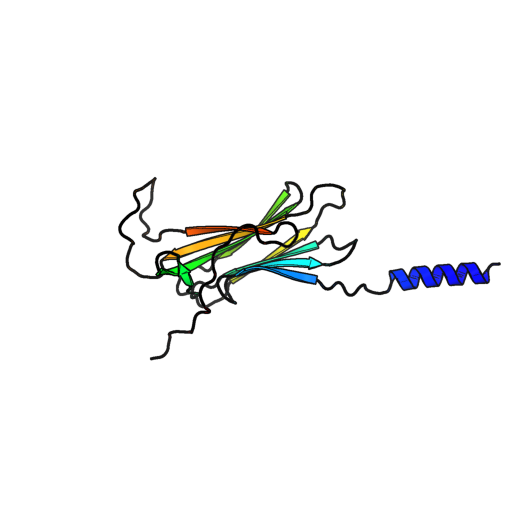N N . THR A 1 99 ? 6.031 -9.429 -14.449 1.00 86.69 99 THR A N 1
ATOM 793 C CA . THR A 1 99 ? 4.626 -9.547 -14.855 1.00 86.69 99 THR A CA 1
ATOM 794 C C . THR A 1 99 ? 3.746 -10.195 -13.790 1.00 86.69 99 THR A C 1
ATOM 796 O O . THR A 1 99 ? 2.525 -10.217 -13.940 1.00 86.69 99 THR A O 1
ATOM 799 N N . ASN A 1 100 ? 4.328 -10.731 -12.715 1.00 90.56 100 ASN A N 1
ATOM 800 C CA . ASN A 1 100 ? 3.565 -11.324 -11.627 1.00 90.56 100 ASN A CA 1
ATOM 801 C C . ASN A 1 100 ? 3.074 -10.234 -10.676 1.00 90.56 100 ASN A C 1
ATOM 803 O O . ASN A 1 100 ? 3.850 -9.423 -10.167 1.00 90.56 100 ASN A O 1
ATOM 807 N N . GLN A 1 101 ? 1.770 -10.239 -10.415 1.00 93.94 101 GLN A N 1
ATOM 808 C CA . GLN A 1 101 ? 1.171 -9.404 -9.385 1.00 93.94 101 GLN A CA 1
ATOM 809 C C . GLN A 1 101 ? 1.545 -9.952 -8.005 1.00 93.94 101 GLN A C 1
ATOM 811 O O . GLN A 1 101 ? 1.360 -11.136 -7.718 1.00 93.94 101 GLN A O 1
ATOM 816 N N . VAL A 1 102 ? 2.043 -9.078 -7.136 1.00 96.75 102 VAL A N 1
ATOM 817 C CA . VAL A 1 102 ? 2.315 -9.384 -5.734 1.00 96.75 102 VAL A CA 1
ATOM 818 C C . VAL A 1 102 ? 1.238 -8.730 -4.888 1.00 96.75 102 VAL A C 1
ATOM 820 O O . VAL A 1 102 ? 1.074 -7.513 -4.916 1.00 96.75 102 VAL A O 1
ATOM 823 N N . VAL A 1 103 ? 0.523 -9.549 -4.117 1.00 97.81 103 VAL A N 1
ATOM 824 C CA . VAL A 1 103 ? -0.564 -9.112 -3.235 1.00 97.81 103 VAL A CA 1
ATOM 825 C C . VAL A 1 103 ? -0.204 -9.442 -1.792 1.00 97.81 103 VAL A C 1
ATOM 827 O O . VAL A 1 103 ? 0.220 -10.559 -1.479 1.00 97.81 103 VAL A O 1
ATOM 830 N N . LYS A 1 104 ? -0.364 -8.464 -0.903 1.00 98.00 104 LYS A N 1
ATOM 831 C CA . LYS A 1 104 ? -0.171 -8.613 0.538 1.00 98.00 104 LYS A CA 1
ATOM 832 C C . LYS A 1 104 ? -1.391 -8.099 1.278 1.00 98.00 104 LYS A C 1
ATOM 834 O O . LYS A 1 104 ? -1.866 -6.998 1.020 1.00 98.00 104 LYS A O 1
ATOM 839 N N . ASN A 1 105 ? -1.849 -8.907 2.226 1.00 97.25 105 ASN A N 1
ATOM 840 C CA . ASN A 1 105 ? -3.027 -8.616 3.027 1.00 97.25 105 ASN A CA 1
ATOM 841 C C . ASN A 1 105 ? -2.621 -8.294 4.463 1.00 97.25 105 ASN A C 1
ATOM 843 O O . ASN A 1 105 ? -1.600 -8.783 4.956 1.00 97.25 105 ASN A O 1
ATOM 847 N N . ILE A 1 106 ? -3.436 -7.492 5.132 1.00 95.50 106 ILE A N 1
ATOM 848 C CA . ILE A 1 106 ? -3.346 -7.241 6.565 1.00 95.50 106 ILE A CA 1
ATOM 849 C C . ILE A 1 106 ? -4.743 -7.266 7.170 1.00 95.50 106 ILE A C 1
ATOM 851 O O . ILE A 1 106 ? -5.709 -6.835 6.545 1.00 95.50 106 ILE A O 1
ATOM 855 N N . THR A 1 107 ? -4.840 -7.763 8.396 1.00 94.94 107 THR A N 1
ATOM 856 C CA . THR A 1 107 ? -6.065 -7.721 9.190 1.00 94.94 107 THR A CA 1
ATOM 857 C C . THR A 1 107 ? -5.759 -7.002 10.487 1.00 94.94 107 THR A C 1
ATOM 859 O O . THR A 1 107 ? -4.802 -7.354 11.176 1.00 94.94 107 THR A O 1
ATOM 862 N N . VAL A 1 108 ? -6.558 -5.991 10.807 1.00 92.25 108 VAL A N 1
ATOM 863 C CA . VAL A 1 108 ? -6.375 -5.158 11.997 1.00 92.25 108 VAL A CA 1
ATOM 864 C C . VAL A 1 108 ? -7.700 -5.052 12.732 1.00 92.25 108 VAL A C 1
ATOM 866 O O . VAL A 1 108 ? -8.753 -5.000 12.104 1.00 92.25 108 VAL A O 1
ATOM 869 N N . LYS A 1 109 ? -7.650 -5.046 14.064 1.00 91.31 109 LYS A N 1
ATOM 870 C CA . LYS A 1 109 ? -8.833 -4.877 14.908 1.00 91.31 109 LYS A CA 1
ATOM 871 C C . LYS A 1 109 ? -8.862 -3.490 15.528 1.00 91.31 109 LYS A C 1
ATOM 873 O O . LYS A 1 109 ? -7.850 -3.039 16.061 1.00 91.31 109 LYS A O 1
ATOM 878 N N . ASP A 1 110 ? -10.023 -2.856 15.477 1.00 87.38 110 ASP A N 1
ATOM 879 C CA . ASP A 1 110 ? -10.306 -1.608 16.164 1.00 87.38 110 A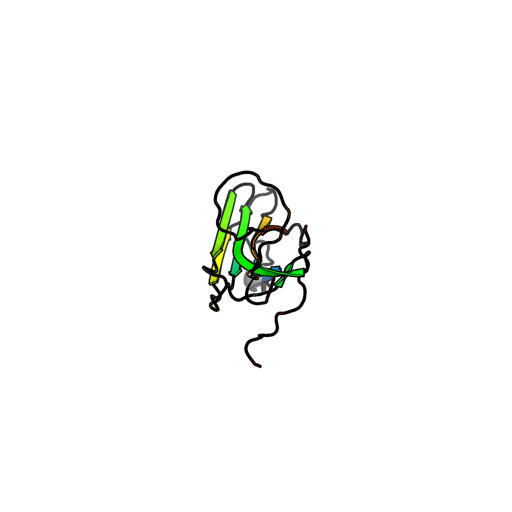SP A CA 1
ATOM 880 C C . ASP A 1 110 ? -10.345 -1.810 17.677 1.00 87.38 110 ASP A C 1
ATOM 882 O O . ASP A 1 110 ? -10.572 -2.909 18.198 1.00 87.38 110 ASP A O 1
ATOM 886 N N . LYS A 1 111 ? -10.181 -0.707 18.400 1.00 86.50 111 LYS A N 1
ATOM 887 C CA . LYS A 1 111 ? -10.399 -0.680 19.842 1.00 86.50 111 LYS A CA 1
ATOM 888 C C . LYS A 1 111 ? -11.870 -0.390 20.112 1.00 86.50 111 LYS A C 1
ATOM 890 O O . LYS A 1 111 ? -12.420 0.598 19.639 1.00 86.50 111 LYS A O 1
ATOM 895 N N . TRP A 1 112 ? -12.495 -1.214 20.948 1.00 83.56 112 TRP A N 1
ATOM 896 C CA . TRP A 1 112 ? -13.873 -1.015 21.403 1.00 83.56 112 TRP A CA 1
ATOM 897 C C . TRP A 1 112 ? -13.925 0.067 22.489 1.00 83.56 112 TRP A C 1
ATOM 899 O O . TRP A 1 112 ? -14.081 -0.222 23.676 1.00 83.56 112 TRP A O 1
ATOM 909 N N . ASN A 1 113 ? -13.711 1.322 22.103 1.00 84.75 113 ASN A N 1
ATOM 910 C CA . ASN A 1 113 ? -13.707 2.466 23.009 1.00 84.75 113 ASN A CA 1
ATOM 911 C C . ASN A 1 113 ? -14.256 3.733 22.317 1.00 84.75 113 ASN A C 1
ATOM 913 O O . ASN A 1 113 ? -14.501 3.748 21.116 1.00 84.75 113 ASN A O 1
ATOM 917 N N . ASN A 1 114 ? -14.426 4.818 23.080 1.00 79.62 114 ASN A N 1
ATOM 918 C CA . ASN A 1 114 ? -14.867 6.123 22.558 1.00 79.62 114 ASN A CA 1
ATOM 919 C C . ASN A 1 114 ? -13.696 6.974 22.018 1.00 79.62 114 ASN A C 1
ATOM 921 O O . ASN A 1 114 ? -13.735 8.203 22.083 1.00 79.62 114 ASN A O 1
ATOM 925 N N . GLY A 1 115 ? -12.613 6.329 21.582 1.00 80.25 115 GLY A N 1
ATOM 926 C CA . GLY A 1 115 ? -11.439 6.994 21.032 1.00 80.25 115 GLY A CA 1
ATOM 927 C C . GLY A 1 115 ? -11.664 7.513 19.607 1.00 80.25 115 GLY A C 1
ATOM 928 O O . GLY A 1 115 ? -12.758 7.390 19.050 1.00 80.25 115 GLY A O 1
ATOM 929 N N . PRO A 1 116 ? -10.631 8.112 18.990 1.00 81.44 116 PRO A N 1
ATOM 930 C CA . PRO A 1 116 ? -10.694 8.472 17.581 1.00 81.44 116 PRO A CA 1
ATOM 931 C C . PRO A 1 116 ? -10.890 7.219 16.714 1.00 81.44 116 PRO A C 1
ATOM 933 O O . PRO A 1 116 ? -10.467 6.122 17.078 1.00 81.44 116 PRO A O 1
ATOM 936 N N . LYS A 1 117 ? -11.516 7.390 15.548 1.00 82.25 117 LYS A N 1
ATOM 937 C CA . LYS A 1 117 ? -11.703 6.293 14.591 1.00 82.25 117 LYS A CA 1
ATOM 938 C C . LYS A 1 117 ? -10.358 5.795 14.058 1.00 82.25 117 LYS A C 1
ATOM 940 O O . LYS A 1 117 ? -9.426 6.587 13.892 1.00 82.25 117 LYS A O 1
ATOM 945 N N . THR A 1 118 ? -10.291 4.502 13.749 1.00 84.31 118 THR A N 1
ATOM 946 C CA . THR A 1 118 ? -9.162 3.917 13.018 1.00 84.31 118 THR A CA 1
ATOM 947 C C . THR A 1 118 ? -9.004 4.589 11.655 1.00 84.31 118 THR A C 1
ATOM 949 O O . THR A 1 118 ? -9.984 4.869 10.963 1.00 84.31 118 THR A O 1
ATOM 952 N N . ARG A 1 119 ? -7.755 4.871 11.275 1.00 84.06 119 ARG A N 1
ATOM 953 C CA . ARG A 1 119 ? -7.408 5.516 10.001 1.00 84.06 119 ARG A CA 1
ATOM 954 C C . ARG A 1 119 ? -6.731 4.522 9.072 1.00 84.06 119 ARG A C 1
ATOM 956 O O . ARG A 1 119 ? -5.903 3.733 9.526 1.00 84.06 119 ARG A O 1
ATOM 963 N N . ALA A 1 120 ? -7.026 4.616 7.779 1.00 84.88 120 ALA A N 1
ATOM 964 C CA . ALA A 1 120 ? -6.351 3.854 6.735 1.00 84.88 120 ALA A CA 1
ATOM 965 C C . ALA A 1 120 ? -5.484 4.794 5.890 1.00 84.88 120 ALA A C 1
ATOM 967 O O . ALA A 1 120 ? -5.963 5.794 5.353 1.00 84.88 120 ALA A O 1
ATOM 968 N N . LEU A 1 121 ? -4.201 4.473 5.777 1.00 85.44 121 LEU A N 1
ATOM 969 C CA . LEU A 1 121 ? -3.223 5.206 4.987 1.00 85.44 121 LEU A CA 1
ATOM 970 C C . LEU A 1 121 ? -2.700 4.304 3.877 1.00 85.44 121 LEU A C 1
ATOM 972 O O . LEU A 1 121 ? -2.541 3.096 4.073 1.00 85.44 121 LEU A O 1
ATOM 976 N N . TYR A 1 122 ? -2.374 4.903 2.740 1.00 85.00 122 TYR A N 1
ATOM 977 C CA . TYR A 1 122 ? -1.671 4.220 1.666 1.00 85.00 122 TYR A CA 1
ATOM 978 C C . TYR A 1 122 ? -0.393 4.969 1.316 1.00 85.00 122 TYR A C 1
ATOM 980 O O . TYR A 1 122 ? -0.367 6.198 1.297 1.00 85.00 122 TYR A O 1
ATOM 988 N N . ASN A 1 123 ? 0.649 4.213 0.988 1.00 83.62 123 ASN A N 1
ATOM 989 C CA . ASN A 1 123 ? 1.887 4.728 0.424 1.00 83.62 123 ASN A CA 1
ATOM 990 C C . ASN A 1 123 ? 2.263 3.894 -0.801 1.00 83.62 123 ASN A C 1
ATOM 992 O O . ASN A 1 123 ? 1.913 2.716 -0.906 1.00 83.62 123 ASN A O 1
ATOM 996 N N . PHE A 1 124 ? 3.025 4.480 -1.711 1.00 86.38 124 PHE A N 1
ATOM 997 C CA . PHE A 1 124 ? 3.628 3.759 -2.820 1.00 86.38 124 PHE A CA 1
ATOM 998 C C . PHE A 1 124 ? 4.980 4.358 -3.186 1.00 86.38 124 PHE A C 1
ATOM 1000 O O . PHE A 1 124 ? 5.264 5.527 -2.922 1.00 86.38 124 PHE A O 1
ATOM 1007 N N . SER A 1 125 ? 5.783 3.547 -3.862 1.00 86.62 125 SER A N 1
ATOM 1008 C CA . SER A 1 125 ? 7.006 3.976 -4.522 1.00 86.62 125 SER A CA 1
ATOM 1009 C C . SER A 1 125 ? 6.948 3.636 -5.994 1.00 86.62 125 SER A C 1
ATOM 1011 O O . SER A 1 125 ? 6.523 2.546 -6.393 1.00 86.62 125 SER A O 1
ATOM 1013 N N . SER A 1 126 ? 7.412 4.581 -6.796 1.00 84.81 126 SER A N 1
ATOM 1014 C CA . SER A 1 126 ? 7.567 4.431 -8.230 1.00 84.81 126 SER A CA 1
ATOM 1015 C C . SER A 1 126 ? 8.939 4.906 -8.677 1.00 84.81 126 SER A C 1
ATOM 1017 O O . SER A 1 126 ? 9.623 5.635 -7.966 1.00 84.81 126 SER A O 1
ATOM 1019 N N . SER A 1 127 ? 9.359 4.475 -9.856 1.00 85.06 127 SER A N 1
ATOM 1020 C CA . SER A 1 127 ? 10.571 4.974 -10.491 1.00 85.06 127 SER A CA 1
ATOM 1021 C C . SER A 1 127 ? 10.391 5.055 -11.999 1.00 85.06 127 SER A C 1
ATOM 1023 O O . SER A 1 127 ? 9.440 4.502 -12.550 1.00 85.06 127 SER A O 1
ATOM 1025 N N . ILE A 1 128 ? 11.288 5.768 -12.670 1.00 84.38 128 ILE A N 1
ATOM 1026 C CA . ILE A 1 128 ? 11.244 5.952 -14.118 1.00 84.38 128 ILE A CA 1
ATOM 1027 C C . ILE A 1 128 ? 11.526 4.607 -14.800 1.00 84.38 128 ILE A C 1
ATOM 1029 O O . ILE A 1 128 ? 12.487 3.908 -14.491 1.00 84.38 128 ILE A O 1
ATOM 1033 N N . ALA A 1 129 ? 10.655 4.219 -15.727 1.00 78.50 129 ALA A N 1
ATOM 1034 C CA . ALA A 1 129 ? 10.798 2.993 -16.502 1.00 78.50 129 ALA A CA 1
ATOM 1035 C C . ALA A 1 129 ? 11.699 3.194 -17.734 1.00 78.50 129 ALA A C 1
ATOM 1037 O O . ALA A 1 129 ? 12.409 2.260 -18.128 1.00 78.50 129 ALA A O 1
ATOM 1038 N N . ASP A 1 130 ? 11.691 4.406 -18.302 1.00 70.06 130 ASP A N 1
ATOM 1039 C CA . ASP A 1 130 ? 12.467 4.796 -19.482 1.00 70.06 130 ASP A CA 1
ATOM 1040 C C . ASP A 1 130 ? 13.968 4.881 -19.161 1.00 70.06 130 ASP A C 1
ATOM 1042 O O . ASP A 1 130 ? 14.367 5.532 -18.200 1.00 70.06 130 ASP A O 1
ATOM 1046 N N . GLY A 1 131 ? 14.822 4.292 -20.001 1.00 55.59 131 GLY A N 1
ATOM 1047 C CA . GLY A 1 131 ? 16.277 4.230 -19.788 1.00 55.59 131 GLY A CA 1
ATOM 1048 C C . GLY A 1 131 ? 17.049 5.560 -19.847 1.00 55.59 131 GLY A C 1
ATOM 1049 O O . GLY A 1 131 ? 18.274 5.522 -19.853 1.00 55.59 131 GLY A O 1
ATOM 1050 N N . ASN A 1 132 ? 16.377 6.717 -19.898 1.00 44.69 132 ASN A N 1
ATOM 1051 C CA . ASN A 1 132 ? 17.024 8.033 -19.921 1.00 44.69 132 ASN A CA 1
ATOM 1052 C C . ASN A 1 132 ? 16.827 8.779 -18.597 1.00 44.69 132 ASN A C 1
ATOM 1054 O O . ASN A 1 132 ? 15.718 9.172 -18.242 1.00 44.69 132 ASN A O 1
ATOM 1058 N N . THR A 1 133 ? 17.915 9.052 -17.891 1.00 47.09 133 THR A N 1
ATOM 1059 C CA . THR A 1 133 ? 17.954 9.885 -16.684 1.00 47.09 133 THR A CA 1
ATOM 1060 C C . THR A 1 133 ? 17.414 11.297 -16.985 1.00 47.09 133 THR A C 1
ATOM 1062 O O . THR A 1 133 ? 17.870 11.913 -17.951 1.00 47.09 133 THR A O 1
ATOM 1065 N N . PRO A 1 134 ? 16.445 11.855 -16.231 1.00 41.91 134 PRO A N 1
ATOM 1066 C CA . PRO A 1 134 ? 16.098 13.266 -16.367 1.00 41.91 134 PRO A CA 1
ATOM 1067 C C . PRO A 1 134 ? 17.283 14.131 -15.923 1.00 41.91 134 PRO A C 1
ATOM 1069 O O . PRO A 1 134 ? 17.772 14.032 -14.799 1.00 41.91 134 PRO A O 1
ATOM 1072 N N . MET A 1 135 ? 17.760 14.983 -16.827 1.00 40.97 135 MET A N 1
ATOM 1073 C CA . MET A 1 135 ? 18.677 16.064 -16.487 1.00 40.97 135 MET A CA 1
ATOM 1074 C C . MET A 1 135 ? 17.880 17.084 -15.657 1.00 40.97 135 MET A C 1
ATOM 1076 O O . MET A 1 135 ? 16.827 17.522 -16.110 1.00 40.97 135 MET A O 1
ATOM 1080 N N . TYR A 1 136 ? 18.403 17.446 -14.481 1.00 39.31 136 TYR A N 1
ATOM 1081 C CA . TYR A 1 136 ? 17.917 18.452 -13.515 1.00 39.31 136 TYR A CA 1
ATOM 1082 C C . TYR A 1 136 ? 17.016 17.974 -12.358 1.00 39.31 136 TYR A C 1
ATOM 1084 O O . TYR A 1 136 ? 15.815 18.211 -12.350 1.00 39.31 136 TYR A O 1
ATOM 1092 N N . LEU A 1 137 ? 17.645 17.481 -11.280 1.00 39.06 137 LEU A N 1
ATOM 1093 C CA . LEU A 1 137 ? 17.483 18.080 -9.944 1.00 39.06 137 LEU A CA 1
ATOM 1094 C C . LEU A 1 137 ? 18.694 17.739 -9.052 1.00 39.06 137 LEU A C 1
ATOM 1096 O O . LEU A 1 137 ? 19.086 16.583 -8.902 1.00 39.06 137 LEU A O 1
ATOM 1100 N N . THR A 1 138 ? 19.323 18.769 -8.495 1.00 37.72 138 THR A N 1
ATOM 1101 C CA . THR A 1 138 ? 20.535 18.712 -7.667 1.00 37.72 138 THR A CA 1
ATOM 1102 C C . THR A 1 138 ? 20.273 18.139 -6.269 1.00 37.72 138 THR A C 1
ATOM 1104 O O . THR A 1 138 ? 19.625 18.775 -5.448 1.00 37.72 138 THR A O 1
ATOM 1107 N N . SER A 1 139 ? 20.838 16.951 -6.027 1.00 36.66 139 SER A N 1
ATOM 1108 C CA . SER A 1 139 ? 21.498 16.452 -4.804 1.00 36.66 139 SER A CA 1
ATOM 1109 C C . SER A 1 139 ? 20.965 16.833 -3.408 1.00 36.66 139 SER A C 1
ATOM 1111 O O . SER A 1 139 ? 21.177 17.953 -2.946 1.00 36.66 139 SER A O 1
ATOM 1113 N N . TYR A 1 140 ? 20.582 15.811 -2.629 1.00 31.64 140 TYR A N 1
ATOM 1114 C CA . TYR A 1 140 ? 21.194 15.605 -1.309 1.00 31.64 140 TYR A CA 1
ATOM 1115 C C . TYR A 1 140 ? 21.410 14.104 -1.027 1.00 31.64 140 TYR A C 1
ATOM 1117 O O . TYR A 1 140 ? 20.470 13.333 -0.889 1.00 31.64 140 TYR A O 1
ATOM 1125 N N . THR A 1 141 ? 22.696 13.736 -0.993 1.00 33.91 141 THR A N 1
ATOM 1126 C CA . THR A 1 141 ? 23.326 12.534 -0.409 1.00 33.91 141 THR A CA 1
ATOM 1127 C C . THR A 1 141 ? 22.898 11.130 -0.869 1.00 33.91 141 THR A C 1
ATOM 1129 O O . THR A 1 141 ? 22.004 10.523 -0.297 1.00 33.91 141 THR A O 1
ATOM 1132 N N . GLY A 1 142 ? 23.726 10.552 -1.752 1.00 32.66 142 GLY A N 1
ATOM 1133 C CA . GLY A 1 142 ? 24.428 9.297 -1.443 1.00 32.66 142 GLY A CA 1
ATOM 1134 C C . GLY A 1 142 ? 23.822 7.986 -1.947 1.00 32.66 142 GLY A C 1
ATOM 1135 O O . GLY A 1 142 ? 23.098 7.339 -1.204 1.00 32.66 142 GLY A O 1
ATOM 1136 N N . LEU A 1 143 ? 24.269 7.585 -3.147 1.00 30.75 143 LEU A N 1
ATOM 1137 C CA . LEU A 1 143 ? 24.385 6.246 -3.768 1.00 30.75 143 LEU A CA 1
ATOM 1138 C C . LEU A 1 143 ? 23.809 6.291 -5.190 1.00 30.75 143 LEU A C 1
ATOM 1140 O O . LEU A 1 143 ? 22.612 6.455 -5.393 1.00 30.75 143 LEU A O 1
ATOM 1144 N N . ILE A 1 144 ? 24.700 6.214 -6.180 1.00 38.78 144 ILE A N 1
ATOM 1145 C CA . ILE A 1 144 ? 24.351 6.207 -7.602 1.00 38.78 144 ILE A CA 1
ATOM 1146 C C . ILE A 1 144 ? 23.835 4.806 -7.937 1.00 38.78 144 ILE A C 1
ATOM 1148 O O . ILE A 1 144 ? 24.613 3.906 -8.237 1.00 38.78 144 ILE A O 1
ATOM 1152 N N . ASP A 1 145 ? 22.519 4.657 -7.864 1.00 39.84 145 ASP A N 1
ATOM 1153 C CA . ASP A 1 145 ? 21.737 3.738 -8.682 1.00 39.84 145 ASP A CA 1
ATOM 1154 C C . ASP A 1 145 ? 20.679 4.619 -9.365 1.00 39.84 145 ASP A C 1
ATOM 1156 O O . ASP A 1 145 ? 19.970 5.365 -8.693 1.00 39.84 145 ASP A O 1
ATOM 1160 N N . ASN A 1 146 ? 20.676 4.673 -10.698 1.00 44.16 146 ASN A N 1
ATOM 1161 C CA . ASN A 1 146 ? 20.092 5.757 -11.518 1.00 44.16 146 ASN A CA 1
ATOM 1162 C C . ASN A 1 146 ? 18.546 5.803 -11.563 1.00 44.16 146 ASN A C 1
ATOM 1164 O O . ASN A 1 146 ? 17.959 6.352 -12.495 1.00 44.16 146 ASN A O 1
ATOM 1168 N N . ASP A 1 147 ? 17.884 5.269 -10.548 1.00 53.94 147 ASP A N 1
ATOM 1169 C CA . ASP A 1 147 ? 16.438 5.181 -10.451 1.00 53.94 147 ASP A CA 1
ATOM 1170 C C . ASP A 1 147 ? 15.939 6.219 -9.441 1.00 53.94 147 ASP A C 1
ATOM 1172 O O . ASP A 1 147 ? 15.946 5.995 -8.230 1.00 53.94 147 ASP A O 1
ATOM 1176 N N . TYR A 1 148 ? 15.494 7.378 -9.931 1.00 61.69 148 TYR A N 1
ATOM 1177 C CA . TYR A 1 148 ? 14.808 8.360 -9.090 1.00 61.69 148 TYR A CA 1
ATOM 1178 C C . TYR A 1 148 ? 13.569 7.702 -8.473 1.00 61.69 148 TYR A C 1
ATOM 1180 O O . TYR A 1 148 ? 12.641 7.321 -9.192 1.00 61.69 148 TYR A O 1
ATOM 1188 N N . GLU A 1 149 ? 13.576 7.516 -7.155 1.00 69.69 149 GLU A N 1
ATOM 1189 C CA . GLU A 1 149 ? 12.438 6.985 -6.412 1.00 69.69 149 GLU A CA 1
ATOM 1190 C C . GLU A 1 149 ? 11.455 8.121 -6.107 1.00 69.69 149 GLU A C 1
ATOM 1192 O O . GLU A 1 149 ? 11.790 9.102 -5.444 1.00 69.69 149 GLU A O 1
ATOM 1197 N N . ILE A 1 150 ? 10.230 7.988 -6.605 1.00 74.31 150 ILE A N 1
ATOM 1198 C CA . ILE A 1 150 ? 9.113 8.890 -6.338 1.00 74.31 150 ILE A CA 1
ATOM 1199 C C . ILE A 1 150 ? 8.210 8.203 -5.319 1.00 74.31 150 ILE A C 1
ATOM 1201 O O . ILE A 1 150 ? 7.605 7.170 -5.618 1.00 74.31 150 ILE A O 1
ATOM 1205 N N . ILE A 1 151 ? 8.100 8.799 -4.132 1.00 76.19 151 ILE A N 1
ATOM 1206 C CA . ILE A 1 151 ? 7.228 8.320 -3.057 1.00 76.19 151 ILE A CA 1
ATOM 1207 C C . ILE A 1 151 ? 5.949 9.153 -3.047 1.00 76.19 151 ILE A C 1
ATOM 1209 O O . ILE A 1 151 ? 5.994 10.382 -2.969 1.00 76.19 151 ILE A O 1
ATOM 1213 N N . GLY A 1 152 ? 4.807 8.476 -3.109 1.00 75.06 152 GLY A N 1
ATOM 1214 C CA . GLY A 1 152 ? 3.488 9.079 -2.958 1.00 75.06 152 GLY A CA 1
ATOM 1215 C C . GLY A 1 152 ? 2.689 8.395 -1.857 1.00 75.06 152 GLY A C 1
ATOM 1216 O O . GLY A 1 152 ? 3.039 7.312 -1.388 1.00 75.06 152 GLY A O 1
ATOM 1217 N N . GLY A 1 153 ? 1.606 9.033 -1.432 1.00 75.31 153 GLY A N 1
ATOM 1218 C CA . GLY A 1 153 ? 0.744 8.489 -0.396 1.00 75.31 153 GLY A CA 1
ATOM 1219 C C . GLY A 1 153 ? -0.398 9.423 -0.040 1.00 75.31 153 GLY A C 1
ATOM 1220 O O . GLY A 1 153 ? -0.452 10.571 -0.490 1.00 75.31 153 GLY A O 1
ATOM 1221 N N . GLY A 1 154 ? -1.305 8.907 0.773 1.00 76.62 154 GLY A N 1
ATOM 1222 C CA . GLY A 1 154 ? -2.498 9.607 1.209 1.00 76.62 154 GLY A CA 1
ATOM 1223 C C . GLY A 1 154 ? -3.208 8.865 2.330 1.00 76.62 154 GLY A C 1
ATOM 1224 O O . GLY A 1 154 ? -2.758 7.832 2.832 1.00 76.62 154 GLY A O 1
ATOM 1225 N N . GLU A 1 155 ? -4.334 9.425 2.740 1.00 72.38 155 GLU A N 1
ATOM 1226 C CA . GLU A 1 155 ? -5.137 8.923 3.843 1.00 72.38 155 GLU A CA 1
ATOM 1227 C C . GLU A 1 155 ? -6.613 8.940 3.456 1.00 72.38 155 GLU A C 1
ATOM 1229 O O . GLU A 1 155 ? -7.091 9.896 2.839 1.00 72.38 155 GLU A O 1
ATOM 1234 N N . LEU A 1 156 ? -7.330 7.896 3.868 1.00 68.88 156 LEU A N 1
ATOM 1235 C CA . LEU A 1 156 ? -8.782 7.904 3.895 1.00 68.88 156 LEU A CA 1
ATOM 1236 C C . LEU A 1 156 ? -9.258 8.542 5.196 1.00 68.88 156 LEU A C 1
ATOM 1238 O O . LEU A 1 156 ? -8.984 8.022 6.283 1.00 68.88 156 LEU A O 1
ATOM 1242 N N . LYS A 1 157 ? -10.011 9.633 5.087 1.00 59.31 157 LYS A N 1
ATOM 1243 C CA . LYS A 1 157 ? -10.661 10.260 6.234 1.00 59.31 157 LYS A CA 1
ATOM 1244 C C . LYS A 1 157 ? -12.129 10.485 5.908 1.00 59.31 157 LYS A C 1
ATOM 1246 O O . LYS A 1 157 ? -12.453 11.126 4.918 1.00 59.31 157 LYS A O 1
ATOM 1251 N N . ASP A 1 158 ? -13.007 9.924 6.735 1.00 57.25 158 ASP A N 1
ATOM 1252 C CA . ASP A 1 158 ? -14.463 10.092 6.630 1.00 57.25 158 ASP A CA 1
ATOM 1253 C C . ASP A 1 158 ? -15.059 9.724 5.250 1.00 57.25 158 ASP A C 1
ATOM 1255 O O . ASP A 1 158 ? -16.051 10.300 4.818 1.00 57.25 158 ASP A O 1
ATOM 1259 N N . GLY A 1 159 ? -14.470 8.734 4.565 1.00 51.75 159 GLY A N 1
ATOM 1260 C CA . GLY A 1 159 ? -14.926 8.270 3.246 1.00 51.75 159 GLY A CA 1
ATOM 1261 C C . GLY A 1 159 ? -14.379 9.067 2.056 1.00 51.75 159 GLY A C 1
ATOM 1262 O O . GLY A 1 159 ? -14.644 8.696 0.916 1.00 51.75 159 GLY A O 1
ATOM 1263 N N . GLU A 1 160 ? -13.576 10.107 2.296 1.00 46.22 160 GLU A N 1
ATOM 1264 C CA . GLU A 1 160 ? -12.906 10.892 1.257 1.00 46.22 160 GLU A CA 1
ATOM 1265 C C . GLU A 1 160 ? -11.389 10.631 1.253 1.00 46.22 160 GLU A C 1
ATOM 1267 O O . GLU A 1 160 ? -10.743 10.511 2.301 1.00 46.22 160 GLU A O 1
ATOM 1272 N N . ILE A 1 161 ? -10.802 10.528 0.055 1.00 51.62 161 ILE A N 1
ATOM 1273 C CA . ILE A 1 161 ? -9.351 10.395 -0.134 1.00 51.62 161 ILE A CA 1
ATOM 1274 C C . ILE A 1 161 ? -8.735 11.793 -0.066 1.00 51.62 161 ILE A C 1
ATOM 1276 O O . ILE A 1 161 ? -8.901 12.603 -0.978 1.00 51.62 161 ILE A O 1
ATOM 1280 N N . ILE A 1 162 ? -7.974 12.083 0.990 1.00 46.12 162 ILE A N 1
ATOM 1281 C CA . ILE A 1 162 ? -7.301 13.377 1.155 1.00 46.12 162 ILE A CA 1
ATOM 1282 C C . ILE A 1 162 ? -5.894 13.299 0.536 1.00 46.12 162 ILE A C 1
ATOM 1284 O O . ILE A 1 162 ? -4.904 13.246 1.261 1.00 46.12 162 ILE A O 1
ATOM 1288 N N . ARG A 1 163 ? -5.819 13.248 -0.807 1.00 42.66 163 ARG A N 1
ATOM 1289 C CA . ARG A 1 163 ? -4.769 13.804 -1.707 1.00 42.66 163 ARG A CA 1
ATOM 1290 C C . ARG A 1 163 ? -4.648 13.038 -3.030 1.00 42.66 163 ARG A C 1
ATOM 1292 O O . ARG A 1 163 ? -4.443 11.831 -3.065 1.00 42.66 163 ARG A O 1
ATOM 1299 N N . GLU A 1 164 ? -4.700 13.802 -4.119 1.00 39.56 164 GLU A N 1
ATOM 1300 C CA . GLU A 1 164 ? -4.659 13.341 -5.505 1.00 39.56 164 GLU A CA 1
ATOM 1301 C C . GLU A 1 164 ? -3.244 12.972 -5.982 1.00 39.56 164 GLU A C 1
ATOM 1303 O O . GLU A 1 164 ? -2.317 13.783 -5.963 1.00 39.56 164 GLU A O 1
ATOM 1308 N N . GLY A 1 165 ? -3.111 11.760 -6.517 1.00 33.56 165 GLY A N 1
ATOM 1309 C CA . GLY A 1 165 ? -2.235 11.480 -7.650 1.00 33.56 165 GLY A CA 1
ATOM 1310 C C . GLY A 1 165 ? -3.129 11.035 -8.802 1.00 33.56 165 GLY A C 1
ATOM 1311 O O . GLY A 1 165 ? -3.760 9.986 -8.699 1.00 33.56 165 GLY A O 1
ATOM 1312 N N . ARG A 1 166 ? -3.254 11.854 -9.850 1.00 30.22 166 ARG A N 1
ATOM 1313 C CA . ARG A 1 166 ? -4.129 11.593 -11.005 1.00 30.22 166 ARG A CA 1
ATOM 1314 C C . ARG A 1 166 ? -3.724 10.277 -11.686 1.00 30.22 166 ARG A C 1
ATOM 1316 O O . ARG A 1 166 ? -2.588 10.142 -12.129 1.00 30.22 166 ARG A O 1
ATOM 1323 N N . VAL A 1 167 ? -4.654 9.331 -11.793 1.00 34.06 167 VAL A N 1
ATOM 1324 C CA . VAL A 1 167 ? -4.500 8.114 -12.605 1.00 34.06 167 VAL A CA 1
ATOM 1325 C C . VAL A 1 167 ? -4.785 8.497 -14.051 1.00 34.06 167 VAL A C 1
ATOM 1327 O O . VAL A 1 167 ? -5.926 8.802 -14.396 1.00 34.06 167 VAL A O 1
ATOM 1330 N N . LEU A 1 168 ? -3.746 8.553 -14.880 1.00 28.27 168 LEU A N 1
ATOM 1331 C CA . LEU A 1 168 ? -3.880 8.732 -16.323 1.00 28.27 168 LEU A CA 1
ATOM 1332 C C . LEU A 1 168 ? -3.957 7.349 -16.975 1.00 28.27 168 LEU A C 1
ATOM 1334 O O . LEU A 1 168 ? -3.057 6.543 -16.777 1.00 28.27 168 LEU A O 1
ATOM 1338 N N . GLU A 1 169 ? -5.070 7.126 -17.677 1.00 30.42 169 GLU A N 1
ATOM 1339 C CA . GLU A 1 169 ? -5.400 6.084 -18.664 1.00 30.42 169 GLU A CA 1
ATOM 1340 C C . GLU A 1 169 ? -4.813 4.668 -18.485 1.00 30.42 169 GLU A C 1
ATOM 1342 O O . GLU A 1 169 ? -3.610 4.427 -18.489 1.00 30.42 169 GLU A O 1
ATOM 1347 N N . GLN A 1 170 ? -5.731 3.698 -18.404 1.00 30.77 170 GLN A N 1
ATOM 1348 C CA . GLN A 1 170 ? -5.461 2.262 -18.336 1.00 30.77 170 GLN A CA 1
ATOM 1349 C C . GLN A 1 170 ? -4.462 1.819 -19.419 1.00 30.77 170 GLN A C 1
ATOM 1351 O O . GLN A 1 170 ? -4.707 1.993 -20.613 1.00 30.77 170 GLN A O 1
ATOM 1356 N N . GLY A 1 171 ? -3.354 1.212 -18.983 1.00 30.22 171 GLY A N 1
ATOM 1357 C CA . GLY A 1 171 ? -2.316 0.669 -19.852 1.00 30.22 171 GLY A CA 1
ATOM 1358 C C . GLY A 1 171 ? -2.863 -0.383 -20.815 1.00 30.22 171 GLY A C 1
ATOM 1359 O O . GLY A 1 171 ? -3.298 -1.458 -20.403 1.00 30.22 171 GLY A O 1
ATOM 1360 N N . ILE A 1 172 ? -2.808 -0.065 -22.106 1.00 29.78 172 ILE A N 1
ATOM 1361 C CA . ILE A 1 172 ? -2.895 -1.040 -23.191 1.00 29.78 172 ILE A CA 1
ATOM 1362 C C . ILE A 1 172 ? -1.568 -1.803 -23.225 1.00 29.78 172 ILE A C 1
ATOM 1364 O O . ILE A 1 172 ? -0.491 -1.209 -23.188 1.00 29.78 172 ILE A O 1
ATOM 1368 N N . ASP A 1 173 ? -1.666 -3.126 -23.287 1.00 29.06 173 ASP A N 1
ATOM 1369 C CA . ASP A 1 173 ? -0.551 -4.066 -23.378 1.00 29.06 173 ASP A CA 1
ATOM 1370 C C . ASP A 1 173 ? 0.209 -3.846 -24.707 1.00 29.06 173 ASP A C 1
ATOM 1372 O O . ASP A 1 173 ? -0.235 -4.270 -25.774 1.00 29.06 173 ASP A O 1
ATOM 1376 N N . LEU A 1 174 ? 1.333 -3.118 -24.681 1.00 32.78 174 LEU A N 1
ATOM 1377 C CA . LEU A 1 174 ? 2.142 -2.800 -25.872 1.00 32.78 174 LEU A CA 1
ATOM 1378 C C . LEU A 1 174 ? 3.222 -3.859 -26.148 1.00 32.78 174 LEU A C 1
ATOM 1380 O O . LEU A 1 174 ? 4.379 -3.539 -26.418 1.00 32.78 174 LEU A O 1
ATOM 1384 N N . LEU A 1 175 ? 2.837 -5.134 -26.133 1.00 29.09 175 LEU A N 1
ATOM 1385 C CA . LEU A 1 175 ? 3.632 -6.223 -26.703 1.00 29.09 175 LEU A CA 1
ATOM 1386 C C . LEU A 1 175 ? 2.852 -6.914 -27.820 1.00 29.09 175 LEU A C 1
ATOM 1388 O O . LEU A 1 175 ? 2.525 -8.090 -27.712 1.00 29.09 175 LEU A O 1
ATOM 1392 N N . GLN A 1 176 ? 2.553 -6.174 -28.892 1.00 32.41 176 GLN A N 1
ATOM 1393 C CA . GLN A 1 176 ? 2.310 -6.724 -30.232 1.00 32.41 176 GLN A CA 1
ATOM 1394 C C . GLN A 1 176 ? 2.193 -5.597 -31.273 1.00 32.41 176 GLN A C 1
ATOM 1396 O O . GLN A 1 176 ? 1.111 -5.048 -31.487 1.00 32.41 176 GLN A O 1
ATOM 1401 N N . ARG A 1 177 ? 3.310 -5.267 -31.933 1.00 30.39 177 ARG A N 1
ATOM 1402 C CA . ARG A 1 177 ? 3.404 -4.988 -33.378 1.00 30.39 177 ARG A CA 1
ATOM 1403 C C . ARG A 1 177 ? 4.857 -4.880 -33.813 1.00 30.39 177 ARG A C 1
ATOM 1405 O O . ARG A 1 177 ? 5.607 -4.138 -33.149 1.00 30.39 177 ARG A O 1
#

Secondary structure (DSSP, 8-state):
-HHHHHHHHHHHHHHHHS-----EEEEEEEESSSSSEEEEEEE-STT--EEEEEEEEETT--EE-TTS-EEEEEEEEEEEEETTEEEEEEEE--STT--SEEEEEEEEE--SSSSPPPEEEEEEEEEE-SSSPPS-----S----S--EEEEEEEEETTEE-S--------------

Sequence (177 aa):
MKKISKQIFVMVLVTILLPTLSYAAVTTLWSATNTTYVSSEHGDGYFADTYYGVASVRGADRTVNYDNRNIWYRWTEITYDVQGDRSSTRAYSGDKYNTNQVVKNITVKDKWNNGPKTRALYNFSSSIADGNTPMYLTSYTGLIDNDYEIIGGGELKDGEIIREGRVLEQGIDLLQR

pLDDT: mean 70.31, std 21.62, range [28.27, 98.0]

Radius of gyration: 22.44 Å; chains: 1; bounding box: 74×36×66 Å

Organism: NCBI:txid573058

Foldseek 3Di:
DVPVVVVVVVVVVVVVPPPPPFPFDWAWLAALAPQATKIKTFTPDPPGFKIKIKGKFALCDWFAAPVRFTKGWQKKKKWKQQLNDIDMDMFGNHHNNGRDMTMDMDMDGHDPDPGDDIKMKMKTKMWGPDPDQDPDDDDDDDDDPRTPIDMDMFIDDPNDTPDDDDRPDHDDDPPDD